Protein AF-A0A327JVC8-F1 (afdb_monomer_lite)

Secondary structure (DSSP, 8-state):
-PPEEEEEEETTEEEEE---HHHHHHSGGG-HHHHHHHHHHHHSPBT-EEEEEEGGGS-SSSTTGGG----GGG--SEEB--SSTTSSEEEEEE-TTS-EEEEE---

Radius of gyration: 16.67 Å; chains: 1; boundin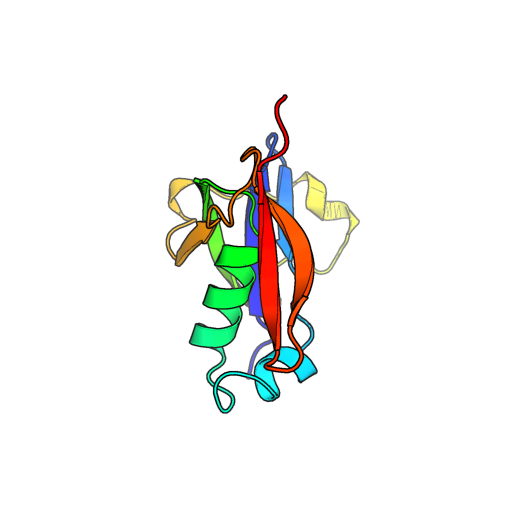g box: 34×31×46 Å

Organism: NCBI:txid29408

Structure (mmCIF, N/CA/C/O backbone):
data_AF-A0A327JVC8-F1
#
_entry.id   AF-A0A327JVC8-F1
#
loop_
_atom_site.group_PDB
_atom_site.id
_atom_site.type_symbol
_atom_site.label_atom_id
_atom_site.label_alt_id
_atom_site.label_comp_id
_atom_site.label_asym_id
_atom_site.label_entity_id
_atom_site.label_seq_id
_atom_site.pdbx_PDB_ins_code
_atom_site.Cartn_x
_atom_site.Cartn_y
_atom_site.Cartn_z
_atom_site.occupancy
_atom_site.B_iso_or_equiv
_atom_site.auth_seq_id
_atom_site.auth_comp_id
_atom_site.auth_asym_id
_atom_site.auth_atom_id
_atom_site.pdbx_PDB_model_num
ATOM 1 N N . MET A 1 1 ? 12.142 -6.344 -15.462 1.00 57.62 1 MET A N 1
ATOM 2 C CA . MET A 1 1 ? 11.177 -6.297 -14.344 1.00 57.62 1 MET A CA 1
ATOM 3 C C . MET A 1 1 ? 10.689 -4.872 -14.234 1.00 57.62 1 MET A C 1
ATOM 5 O O . MET A 1 1 ? 11.526 -3.977 -14.237 1.00 57.62 1 MET A O 1
ATOM 9 N N . THR A 1 2 ? 9.379 -4.669 -14.237 1.00 67.62 2 THR A N 1
ATOM 10 C CA . THR A 1 2 ? 8.758 -3.341 -14.202 1.00 67.62 2 THR A CA 1
ATOM 11 C C . THR A 1 2 ? 8.807 -2.777 -12.781 1.00 67.62 2 THR A C 1
ATOM 13 O O . THR A 1 2 ? 8.707 -3.533 -11.815 1.00 67.62 2 THR A O 1
ATOM 16 N N . GLU A 1 3 ? 9.019 -1.468 -12.636 1.00 89.06 3 GLU A N 1
ATOM 17 C CA . GLU A 1 3 ? 8.946 -0.816 -11.325 1.00 89.06 3 GLU A CA 1
ATOM 18 C C . GLU A 1 3 ? 7.510 -0.851 -10.803 1.00 89.06 3 GLU A C 1
ATOM 20 O O . GLU A 1 3 ? 6.589 -0.499 -11.534 1.00 89.06 3 GLU A O 1
ATOM 25 N N . LYS A 1 4 ? 7.320 -1.243 -9.540 1.00 92.69 4 LYS A N 1
ATOM 26 C CA . LYS A 1 4 ? 6.003 -1.312 -8.899 1.00 92.69 4 LYS A CA 1
ATOM 27 C C . LYS A 1 4 ? 5.762 -0.128 -7.968 1.00 92.69 4 LYS A C 1
ATOM 29 O O . LYS A 1 4 ? 6.700 0.471 -7.430 1.00 92.69 4 LYS A O 1
ATOM 34 N N . ARG A 1 5 ? 4.487 0.204 -7.781 1.00 94.25 5 ARG A N 1
ATOM 35 C CA . ARG A 1 5 ? 3.990 1.280 -6.916 1.00 94.25 5 ARG A CA 1
ATOM 36 C C . ARG A 1 5 ? 2.810 0.770 -6.105 1.00 94.25 5 ARG A C 1
ATOM 38 O O . ARG A 1 5 ? 2.070 -0.078 -6.588 1.00 94.25 5 ARG A O 1
ATOM 45 N N . ILE A 1 6 ? 2.635 1.298 -4.898 1.00 96.69 6 ILE A N 1
ATOM 46 C CA . ILE A 1 6 ? 1.462 1.000 -4.066 1.00 96.69 6 ILE A CA 1
ATOM 47 C C . ILE A 1 6 ? 0.546 2.216 -4.126 1.00 96.69 6 ILE A C 1
ATOM 49 O O . ILE A 1 6 ? 1.004 3.339 -3.909 1.00 96.69 6 ILE A O 1
ATOM 53 N N . VAL A 1 7 ? -0.725 2.000 -4.436 1.00 96.12 7 VAL A N 1
ATOM 54 C CA . VAL A 1 7 ? -1.720 3.058 -4.614 1.00 96.12 7 VAL A CA 1
ATOM 55 C C . VAL A 1 7 ? -2.880 2.848 -3.656 1.00 96.12 7 VAL A C 1
ATOM 57 O O . VAL A 1 7 ? -3.325 1.721 -3.452 1.00 96.12 7 VAL A O 1
ATOM 60 N N . TYR A 1 8 ? -3.352 3.930 -3.051 1.00 96.50 8 TYR A N 1
ATOM 61 C CA . TYR A 1 8 ? -4.512 3.940 -2.159 1.00 96.50 8 TYR A CA 1
ATOM 62 C C . TYR A 1 8 ? -5.209 5.299 -2.234 1.00 96.50 8 TYR A C 1
ATOM 64 O O . TYR A 1 8 ? -4.657 6.255 -2.782 1.00 96.50 8 TYR A O 1
ATOM 72 N N . VAL A 1 9 ? -6.422 5.400 -1.693 1.00 94.88 9 VAL A N 1
ATOM 73 C CA . VAL A 1 9 ? -7.181 6.657 -1.650 1.00 94.88 9 VAL A CA 1
ATOM 74 C C . VAL A 1 9 ? -7.348 7.103 -0.206 1.00 94.88 9 VAL A C 1
ATOM 76 O O . VAL A 1 9 ? -7.782 6.332 0.644 1.00 94.88 9 VAL A O 1
ATOM 79 N N . GLU A 1 10 ? -7.036 8.366 0.063 1.00 93.31 10 GLU A N 1
ATOM 80 C CA . GLU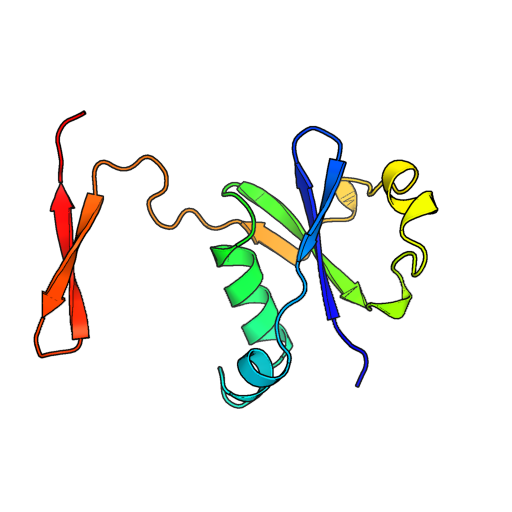 A 1 10 ? -7.186 8.981 1.380 1.00 93.31 10 GLU A CA 1
ATOM 81 C C . GLU A 1 10 ? -7.712 10.409 1.215 1.00 93.31 10 GLU A C 1
ATOM 83 O O . GLU A 1 10 ? -7.180 11.196 0.432 1.00 93.31 10 GLU A O 1
ATOM 88 N N . GLY A 1 11 ? -8.786 10.750 1.935 1.00 90.19 11 GLY A N 1
ATOM 89 C CA . GLY A 1 11 ? -9.388 12.087 1.857 1.00 90.19 11 GLY A CA 1
ATOM 90 C C . GLY A 1 11 ? -9.886 12.468 0.455 1.00 90.19 11 GLY A C 1
ATOM 91 O O . GLY A 1 11 ? -9.948 13.651 0.137 1.00 90.19 11 GLY A O 1
ATOM 92 N N . GLY A 1 12 ? -10.200 11.480 -0.392 1.00 88.19 12 GLY A N 1
ATOM 93 C CA . GLY A 1 12 ? -10.628 11.680 -1.782 1.00 88.19 12 GLY A CA 1
ATOM 94 C C . GLY A 1 12 ? -9.492 11.888 -2.790 1.00 88.19 12 GLY A C 1
ATOM 95 O O . GLY A 1 12 ? -9.769 12.013 -3.978 1.00 88.19 12 GLY A O 1
ATOM 96 N N . ALA A 1 13 ? -8.232 11.892 -2.349 1.00 88.00 13 ALA A N 1
ATOM 97 C CA . ALA A 1 13 ? -7.068 11.999 -3.221 1.00 88.00 13 ALA A CA 1
ATOM 98 C C . ALA A 1 13 ? -6.378 10.642 -3.385 1.00 88.00 13 ALA A C 1
ATOM 100 O O . ALA A 1 13 ? -6.252 9.875 -2.426 1.00 88.00 13 ALA A O 1
ATOM 101 N N . VAL A 1 14 ? -5.875 10.367 -4.589 1.00 91.75 14 VAL A N 1
ATOM 102 C CA . VAL A 1 14 ? -5.044 9.187 -4.822 1.00 91.75 14 VAL A CA 1
ATOM 103 C C . VAL A 1 14 ? -3.635 9.430 -4.281 1.00 91.75 14 VAL A C 1
ATOM 105 O O . VAL A 1 14 ? -2.998 10.454 -4.539 1.00 91.75 14 VAL A O 1
ATOM 108 N N . ARG A 1 15 ? -3.138 8.469 -3.509 1.00 93.06 15 ARG A N 1
ATOM 109 C CA . ARG A 1 15 ? -1.802 8.442 -2.921 1.00 93.06 15 ARG A CA 1
ATOM 110 C C . ARG A 1 15 ? -0.982 7.358 -3.602 1.00 93.06 15 ARG A C 1
ATOM 112 O O . ARG A 1 15 ? -1.492 6.285 -3.905 1.00 93.06 15 ARG A O 1
ATOM 119 N N . VAL A 1 16 ? 0.299 7.641 -3.823 1.00 92.94 16 VAL A N 1
ATOM 120 C CA . VAL A 1 16 ? 1.238 6.710 -4.456 1.00 92.94 16 VAL A CA 1
ATOM 121 C C . VAL A 1 16 ? 2.468 6.583 -3.574 1.00 92.94 16 VAL A C 1
ATOM 123 O O . VAL A 1 16 ? 3.183 7.564 -3.363 1.00 92.94 16 VAL A O 1
ATOM 126 N N . LEU A 1 17 ? 2.737 5.375 -3.091 1.00 94.69 17 LEU A N 1
ATOM 127 C CA . LEU A 1 17 ? 3.998 5.037 -2.447 1.00 94.69 17 LEU A CA 1
ATOM 128 C C . LEU A 1 17 ? 4.975 4.520 -3.502 1.00 94.69 17 LEU A C 1
ATOM 130 O O . LEU A 1 17 ? 4.624 3.735 -4.390 1.00 94.69 17 LEU A O 1
ATOM 134 N N . ILE A 1 18 ? 6.219 4.977 -3.382 1.00 93.62 18 ILE A N 1
ATOM 135 C CA . ILE A 1 18 ? 7.345 4.628 -4.248 1.00 93.62 18 ILE A CA 1
ATOM 136 C C . ILE A 1 18 ? 8.363 3.901 -3.367 1.00 93.62 18 ILE A C 1
ATOM 138 O O . ILE A 1 18 ? 9.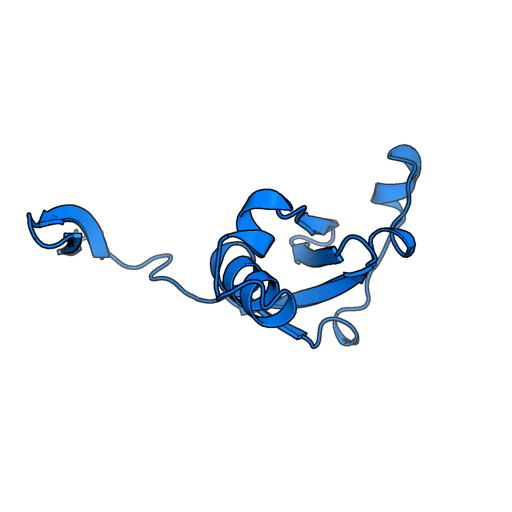201 4.556 -2.746 1.00 93.62 18 ILE A O 1
ATOM 142 N N . PRO A 1 19 ? 8.287 2.567 -3.269 1.00 91.81 19 PRO A N 1
ATOM 143 C CA . PRO A 1 19 ? 9.255 1.821 -2.487 1.00 91.81 19 PRO A CA 1
ATOM 144 C C . PRO A 1 19 ? 10.647 1.897 -3.135 1.00 91.81 19 PRO A C 1
ATOM 146 O O . PRO A 1 19 ? 10.752 1.730 -4.357 1.00 91.81 19 PRO A O 1
ATOM 149 N N . PRO A 1 20 ? 11.713 2.138 -2.354 1.00 90.12 20 PRO A N 1
ATOM 150 C CA . PRO A 1 20 ? 13.079 2.110 -2.862 1.00 90.12 20 PRO A CA 1
ATOM 151 C C . PRO A 1 20 ? 13.450 0.692 -3.302 1.00 90.12 20 PRO A C 1
ATOM 153 O O . PRO A 1 20 ? 13.206 -0.285 -2.587 1.00 90.12 20 PRO A O 1
ATOM 156 N N . ARG A 1 21 ? 14.033 0.570 -4.498 1.00 87.44 21 ARG A N 1
ATOM 157 C CA . ARG A 1 21 ? 14.291 -0.730 -5.127 1.00 87.44 21 ARG A CA 1
ATOM 158 C C . ARG A 1 21 ? 15.299 -1.556 -4.335 1.00 87.44 21 ARG A C 1
ATOM 160 O O . ARG A 1 21 ? 15.109 -2.753 -4.155 1.00 87.44 21 ARG A O 1
ATOM 167 N N . GLU A 1 22 ? 16.330 -0.903 -3.821 1.00 88.88 22 GLU A N 1
ATOM 168 C CA . GLU A 1 22 ? 17.375 -1.518 -3.015 1.00 88.88 22 GLU A CA 1
ATOM 169 C C . GLU A 1 22 ? 16.830 -2.167 -1.739 1.00 88.88 22 GLU A C 1
ATOM 171 O O . GLU A 1 22 ? 17.348 -3.192 -1.305 1.00 88.88 22 GLU A O 1
ATOM 176 N N . PHE A 1 23 ? 15.758 -1.616 -1.161 1.00 87.12 23 PHE A N 1
ATOM 177 C CA . PHE A 1 23 ? 15.120 -2.211 0.006 1.00 87.12 23 PHE A CA 1
ATOM 178 C C . PHE A 1 23 ? 14.383 -3.493 -0.373 1.00 87.12 23 PHE A C 1
ATOM 180 O O . PHE A 1 23 ? 14.578 -4.504 0.290 1.00 87.12 23 PHE A O 1
ATOM 187 N N . ILE A 1 24 ? 13.595 -3.467 -1.457 1.00 89.31 24 ILE A N 1
ATOM 188 C CA . ILE A 1 24 ? 12.875 -4.645 -1.970 1.00 89.31 24 ILE A CA 1
ATOM 189 C C . ILE A 1 24 ? 13.848 -5.802 -2.212 1.00 89.31 24 ILE A C 1
ATOM 191 O O . ILE A 1 24 ? 13.600 -6.916 -1.760 1.00 89.31 24 ILE A O 1
ATOM 195 N N . ASP A 1 25 ? 14.963 -5.531 -2.893 1.00 89.00 25 ASP A N 1
ATOM 196 C CA . ASP A 1 25 ? 15.943 -6.560 -3.244 1.00 89.00 25 ASP A CA 1
ATOM 197 C C . ASP A 1 25 ? 16.690 -7.101 -2.001 1.00 89.00 25 ASP A C 1
ATOM 199 O O . ASP A 1 25 ? 17.153 -8.243 -2.004 1.00 89.00 25 ASP A O 1
ATOM 203 N N . ALA A 1 26 ? 16.803 -6.307 -0.928 1.00 88.12 26 ALA A N 1
ATOM 204 C CA . ALA A 1 26 ? 17.502 -6.682 0.303 1.00 88.12 26 ALA A CA 1
ATOM 205 C C . ALA A 1 26 ? 16.643 -7.481 1.301 1.00 88.12 26 ALA A C 1
ATOM 207 O O . ALA A 1 26 ? 17.192 -8.163 2.171 1.00 88.12 26 ALA A O 1
ATOM 208 N N . VAL A 1 27 ? 15.313 -7.406 1.211 1.00 85.06 27 VAL A N 1
ATOM 209 C CA . VAL A 1 27 ? 14.397 -8.092 2.134 1.00 85.06 27 VAL A CA 1
ATOM 210 C C . VAL A 1 27 ? 13.807 -9.354 1.515 1.00 85.06 27 VAL A C 1
ATOM 212 O O . VAL A 1 27 ? 13.781 -9.524 0.302 1.00 85.06 27 VAL A O 1
ATOM 215 N N . PHE A 1 28 ? 13.334 -10.269 2.365 1.00 85.38 28 PHE A N 1
ATOM 216 C CA . PHE A 1 28 ? 12.604 -11.479 1.955 1.00 85.38 28 PHE A CA 1
ATOM 217 C C . PHE A 1 28 ? 13.270 -12.290 0.825 1.00 85.38 28 PHE A C 1
ATOM 219 O O . PHE A 1 28 ? 12.582 -12.903 0.016 1.00 85.38 28 PHE A O 1
ATOM 226 N N . ALA A 1 29 ? 14.608 -12.304 0.778 1.00 87.62 29 ALA A N 1
ATOM 227 C CA . ALA A 1 29 ? 15.392 -12.964 -0.269 1.00 87.62 29 ALA A CA 1
ATOM 228 C C . ALA A 1 29 ? 15.030 -12.519 -1.706 1.00 87.62 29 ALA A C 1
ATOM 230 O O . ALA A 1 29 ? 15.115 -13.316 -2.640 1.00 87.62 29 ALA A O 1
ATOM 231 N N . GLY A 1 30 ? 14.630 -11.254 -1.879 1.00 82.38 30 GLY A N 1
ATOM 232 C CA . GLY A 1 30 ? 14.255 -10.683 -3.174 1.00 82.38 30 GLY A CA 1
ATOM 233 C C . GLY A 1 30 ? 12.842 -11.046 -3.642 1.00 82.38 30 GLY A C 1
ATOM 234 O O . GLY A 1 30 ? 12.520 -10.829 -4.810 1.00 82.38 30 GLY A O 1
ATOM 235 N N . ASP A 1 31 ? 11.995 -11.596 -2.766 1.00 90.56 31 ASP A N 1
ATOM 236 C CA . ASP A 1 31 ? 10.565 -11.773 -3.034 1.00 90.56 31 ASP A CA 1
ATOM 237 C C . ASP A 1 31 ? 9.869 -10.403 -3.076 1.00 90.56 31 ASP A C 1
ATOM 239 O O . ASP A 1 31 ? 9.504 -9.817 -2.050 1.00 90.56 31 ASP A O 1
ATOM 243 N N . VAL A 1 32 ? 9.729 -9.882 -4.296 1.00 90.38 32 VAL A N 1
ATOM 244 C CA . VAL A 1 32 ? 9.195 -8.546 -4.569 1.00 90.38 32 VAL A CA 1
ATOM 245 C C . VAL A 1 32 ? 7.760 -8.401 -4.069 1.00 90.38 32 VAL A C 1
ATOM 247 O O . VAL A 1 32 ? 7.444 -7.397 -3.432 1.00 90.38 32 VAL A O 1
ATOM 250 N N . ASP A 1 33 ? 6.900 -9.388 -4.315 1.00 92.19 33 ASP A N 1
ATOM 251 C CA . ASP A 1 33 ? 5.480 -9.299 -3.966 1.00 92.19 33 ASP A CA 1
ATOM 252 C C . ASP A 1 33 ? 5.312 -9.278 -2.447 1.00 92.19 33 ASP A C 1
ATOM 254 O O . ASP A 1 33 ? 4.612 -8.424 -1.897 1.00 92.19 33 ASP A O 1
ATOM 258 N N . ARG A 1 34 ? 6.043 -10.147 -1.740 1.00 93.75 34 ARG A N 1
ATOM 259 C CA . ARG A 1 34 ? 6.044 -10.154 -0.276 1.00 93.75 34 ARG A CA 1
ATOM 260 C C . ARG A 1 34 ? 6.595 -8.856 0.313 1.00 93.75 34 ARG A C 1
ATOM 262 O O . ARG A 1 34 ? 6.049 -8.361 1.300 1.00 93.75 34 ARG A O 1
ATOM 269 N N . ALA A 1 35 ? 7.656 -8.302 -0.271 1.00 94.00 35 ALA A N 1
ATOM 270 C CA . ALA A 1 35 ? 8.223 -7.029 0.164 1.00 94.00 35 ALA A CA 1
ATOM 271 C C . A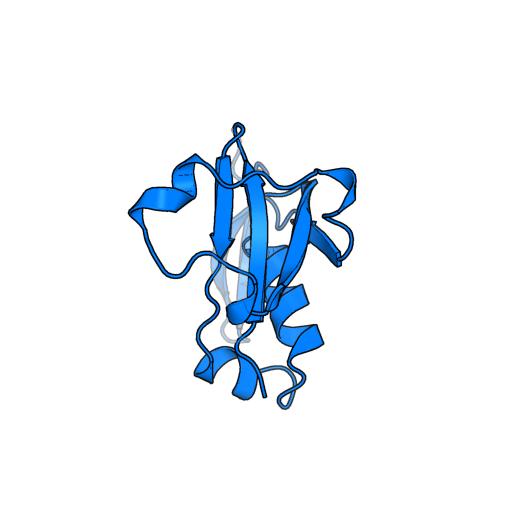LA A 1 35 ? 7.221 -5.878 0.005 1.00 94.00 35 ALA A C 1
ATOM 273 O O . ALA A 1 35 ? 7.019 -5.106 0.942 1.00 94.00 35 ALA A O 1
ATOM 274 N N . LEU A 1 36 ? 6.554 -5.790 -1.148 1.00 95.56 36 LEU A N 1
ATOM 275 C CA . LEU A 1 36 ? 5.560 -4.753 -1.422 1.00 95.56 36 LEU A CA 1
ATOM 276 C C . LEU A 1 36 ? 4.343 -4.873 -0.505 1.00 95.56 36 LEU A C 1
ATOM 278 O O . LEU A 1 36 ? 3.900 -3.858 0.023 1.00 95.56 36 LEU A O 1
ATOM 282 N N . LEU A 1 37 ? 3.849 -6.089 -0.249 1.00 95.56 37 LEU A N 1
ATOM 283 C CA . LEU A 1 37 ? 2.755 -6.318 0.699 1.00 95.56 37 LEU A CA 1
ATOM 284 C C . LEU A 1 37 ? 3.134 -5.909 2.129 1.00 95.56 37 LEU A C 1
ATOM 286 O O . LEU A 1 37 ? 2.331 -5.284 2.817 1.00 95.56 37 LEU A O 1
ATOM 290 N N . ALA A 1 38 ? 4.357 -6.207 2.577 1.00 93.75 38 ALA A N 1
ATOM 291 C CA . ALA A 1 38 ? 4.832 -5.805 3.902 1.00 93.75 38 ALA A CA 1
ATOM 292 C C . ALA A 1 38 ? 4.967 -4.278 4.036 1.00 93.75 38 ALA A C 1
ATOM 294 O O . ALA A 1 38 ? 4.596 -3.709 5.063 1.00 93.75 38 ALA A O 1
ATOM 295 N N . ILE A 1 39 ? 5.469 -3.612 2.993 1.00 95.19 39 ILE A N 1
ATOM 296 C CA . ILE A 1 39 ? 5.547 -2.147 2.940 1.00 95.19 39 ILE A CA 1
ATOM 297 C C . ILE A 1 39 ? 4.143 -1.551 2.936 1.00 95.19 39 ILE A C 1
ATOM 299 O O . ILE A 1 39 ? 3.873 -0.651 3.720 1.00 95.19 39 ILE A O 1
ATOM 303 N N . ALA A 1 40 ? 3.241 -2.069 2.100 1.00 96.56 40 ALA A N 1
ATOM 304 C CA . ALA A 1 40 ? 1.872 -1.583 2.009 1.00 96.56 40 ALA A CA 1
ATOM 305 C C . ALA A 1 40 ? 1.132 -1.736 3.339 1.00 96.56 40 ALA A C 1
ATOM 307 O O . ALA A 1 40 ? 0.529 -0.777 3.802 1.00 96.56 40 ALA A O 1
ATOM 308 N N . ALA A 1 41 ? 1.251 -2.887 4.004 1.00 94.31 41 ALA A N 1
ATOM 309 C CA . ALA A 1 41 ? 0.677 -3.077 5.328 1.00 94.31 41 ALA A CA 1
ATOM 310 C C . ALA A 1 41 ? 1.170 -2.003 6.312 1.00 94.31 41 ALA A C 1
ATOM 312 O O . ALA A 1 41 ? 0.364 -1.442 7.044 1.00 94.31 41 ALA A O 1
ATOM 313 N N . LYS A 1 42 ? 2.470 -1.691 6.319 1.00 92.00 42 LYS A N 1
ATOM 314 C CA . LYS A 1 42 ? 3.076 -0.735 7.258 1.00 92.00 42 LYS A CA 1
ATOM 315 C C . LYS A 1 42 ? 2.795 0.740 6.919 1.00 92.00 42 LYS A C 1
ATOM 317 O O . LYS A 1 42 ? 2.582 1.533 7.832 1.00 92.00 42 LYS A O 1
ATOM 322 N N . ASP A 1 43 ? 2.848 1.117 5.643 1.00 95.25 43 ASP A N 1
ATOM 323 C CA . ASP A 1 43 ? 2.856 2.522 5.200 1.00 95.25 43 ASP A CA 1
ATOM 324 C C . ASP A 1 43 ? 1.505 3.017 4.660 1.00 95.25 43 ASP A C 1
ATOM 326 O O . ASP A 1 43 ? 1.292 4.229 4.578 1.00 95.25 43 ASP A O 1
ATOM 330 N N . VAL A 1 44 ? 0.584 2.121 4.290 1.00 96.12 44 VAL A N 1
ATOM 331 C CA . VAL A 1 44 ? -0.807 2.501 4.002 1.00 96.12 44 VAL A CA 1
ATOM 332 C C . VAL A 1 44 ? -1.529 2.697 5.338 1.00 96.12 44 VAL A C 1
ATOM 334 O O . VAL A 1 44 ? -1.441 1.816 6.196 1.00 96.12 44 VAL A O 1
ATOM 337 N N . PRO A 1 45 ? -2.254 3.816 5.541 1.00 95.38 45 PRO A N 1
ATOM 338 C CA . PRO A 1 45 ? -3.007 4.033 6.769 1.00 95.38 45 PRO A CA 1
ATOM 339 C C . PRO A 1 45 ? -3.935 2.859 7.091 1.00 95.38 45 PRO A C 1
ATOM 341 O O . PRO A 1 45 ? -4.551 2.266 6.200 1.00 95.38 45 PRO A O 1
ATOM 344 N N . ALA A 1 46 ? -4.034 2.536 8.379 1.00 94.88 46 ALA A N 1
ATOM 345 C CA . ALA A 1 46 ? -4.763 1.369 8.849 1.00 94.88 46 ALA A CA 1
ATOM 346 C C . ALA A 1 46 ? -6.207 1.338 8.318 1.00 94.88 46 ALA A C 1
ATOM 348 O O . ALA A 1 46 ? -6.941 2.325 8.393 1.00 94.88 46 ALA A O 1
ATOM 349 N N . GLY A 1 47 ? -6.610 0.187 7.780 1.00 94.06 47 GLY A N 1
ATOM 350 C CA . GLY A 1 47 ? -7.955 -0.043 7.253 1.00 94.06 47 GLY A CA 1
ATOM 351 C C . GLY A 1 47 ? -8.228 0.534 5.861 1.00 94.06 47 GLY A C 1
ATOM 352 O O . GLY A 1 47 ? -9.292 0.250 5.310 1.00 94.06 47 GLY A O 1
ATOM 353 N N . LEU A 1 48 ? -7.303 1.289 5.258 1.00 96.25 48 LEU A N 1
ATOM 354 C CA . LEU A 1 48 ? -7.461 1.724 3.871 1.00 96.25 48 LEU A CA 1
ATOM 355 C C . LEU A 1 48 ? -7.048 0.607 2.903 1.00 96.25 48 LEU A C 1
ATOM 357 O O . LEU A 1 48 ? -5.968 0.032 3.070 1.00 96.25 48 LEU A O 1
ATOM 361 N N . PRO A 1 49 ? -7.874 0.295 1.889 1.00 97.75 49 PRO A N 1
ATOM 362 C CA . PRO A 1 49 ? -7.516 -0.670 0.862 1.00 97.75 49 PRO A CA 1
ATOM 363 C C . PRO A 1 49 ? -6.440 -0.105 -0.069 1.00 97.75 49 PRO A C 1
ATOM 365 O O . PRO A 1 49 ? -6.374 1.106 -0.304 1.00 97.75 49 PRO A O 1
ATOM 368 N N . PHE A 1 50 ? -5.609 -0.982 -0.627 1.00 98.06 50 PHE A N 1
ATOM 369 C CA . PHE A 1 50 ? -4.571 -0.600 -1.582 1.00 98.06 50 PHE A CA 1
ATOM 370 C C . PHE A 1 50 ? -4.483 -1.562 -2.769 1.00 98.06 50 PHE A C 1
ATOM 372 O O . PHE A 1 50 ? -4.999 -2.681 -2.745 1.00 98.06 50 PHE A O 1
ATOM 379 N N . ARG A 1 51 ? -3.772 -1.118 -3.808 1.00 97.25 51 ARG A N 1
ATOM 380 C CA . ARG A 1 51 ? -3.370 -1.931 -4.959 1.00 97.25 51 ARG A CA 1
ATOM 381 C C . ARG A 1 51 ? -1.888 -1.751 -5.263 1.00 97.25 51 ARG A C 1
ATOM 383 O O . ARG A 1 51 ? -1.343 -0.665 -5.077 1.00 97.25 51 ARG A O 1
ATOM 390 N N . ILE A 1 52 ? -1.242 -2.792 -5.762 1.00 96.62 52 ILE A N 1
ATOM 391 C CA . ILE A 1 52 ? 0.099 -2.761 -6.332 1.00 96.62 52 ILE A CA 1
ATOM 392 C C . ILE A 1 52 ? -0.041 -2.685 -7.855 1.00 96.62 52 ILE A C 1
ATOM 394 O O . ILE A 1 52 ? -0.627 -3.557 -8.492 1.00 96.62 52 ILE A O 1
ATOM 398 N N . VAL A 1 53 ? 0.510 -1.635 -8.458 1.00 94.19 53 VAL A N 1
ATOM 399 C CA . VAL A 1 53 ? 0.419 -1.376 -9.904 1.00 94.19 53 VAL A CA 1
ATOM 400 C C . VAL A 1 53 ? 1.800 -1.221 -10.522 1.00 94.19 53 VAL A C 1
ATOM 402 O O . VAL A 1 53 ? 2.784 -0.953 -9.822 1.00 94.19 53 VAL A O 1
ATOM 405 N N . ASP A 1 54 ? 1.892 -1.391 -11.839 1.00 92.75 54 ASP A N 1
ATOM 406 C CA . ASP A 1 54 ? 3.103 -1.024 -12.560 1.00 92.75 54 ASP A CA 1
ATOM 407 C C . ASP A 1 54 ? 3.243 0.499 -12.617 1.00 92.75 54 ASP A C 1
ATOM 409 O O . ASP A 1 54 ? 2.284 1.237 -12.819 1.00 92.75 54 ASP A O 1
ATOM 413 N N . ALA A 1 55 ? 4.467 1.000 -12.466 1.00 90.94 55 ALA A N 1
ATOM 414 C CA . ALA A 1 55 ? 4.760 2.428 -12.562 1.00 90.94 55 ALA A CA 1
ATOM 415 C C . ALA A 1 55 ? 4.415 2.998 -13.946 1.00 90.94 55 ALA A C 1
ATOM 417 O O . ALA A 1 55 ? 4.172 4.194 -14.063 1.00 90.94 55 ALA A O 1
ATOM 418 N N . ALA A 1 56 ? 4.396 2.145 -14.974 1.00 90.81 56 ALA A N 1
ATOM 419 C CA . ALA A 1 56 ? 3.985 2.500 -16.327 1.00 90.81 56 ALA A CA 1
ATOM 420 C C . ALA A 1 56 ? 2.475 2.770 -16.447 1.00 90.81 56 ALA A C 1
ATOM 422 O O . ALA A 1 56 ? 2.070 3.469 -17.372 1.00 90.81 56 ALA A O 1
ATOM 423 N N . ASP A 1 57 ? 1.667 2.262 -15.512 1.00 88.75 57 ASP A N 1
ATOM 424 C CA . ASP A 1 57 ? 0.220 2.498 -15.473 1.00 88.75 57 ASP A CA 1
ATOM 425 C C . ASP A 1 57 ? -0.121 3.842 -14.809 1.00 88.75 57 ASP A C 1
ATOM 427 O O . ASP A 1 57 ? -1.272 4.279 -14.827 1.00 88.75 57 ASP A O 1
ATOM 431 N N . LEU A 1 58 ? 0.871 4.510 -14.208 1.00 86.94 58 LEU A N 1
ATOM 432 C CA . LEU A 1 58 ? 0.695 5.798 -13.553 1.00 86.94 58 LEU A CA 1
ATOM 433 C C . LEU A 1 58 ? 1.026 6.968 -14.489 1.00 86.94 58 LEU A C 1
ATOM 435 O O . LEU A 1 58 ? 1.964 6.879 -15.286 1.00 86.94 58 LEU A O 1
ATOM 439 N N . PRO A 1 59 ? 0.346 8.120 -14.331 1.00 83.50 59 PRO A N 1
ATOM 440 C CA . PRO A 1 59 ? 0.710 9.341 -15.036 1.00 83.50 59 PRO A CA 1
ATOM 441 C C . PRO A 1 59 ? 2.162 9.747 -14.749 1.00 83.50 59 PRO A C 1
ATOM 443 O O . PRO A 1 59 ? 2.571 9.935 -13.596 1.00 83.50 59 PRO A O 1
ATOM 446 N N . VAL A 1 60 ? 2.946 9.898 -15.818 1.00 77.94 60 VAL A N 1
ATOM 447 C CA . VAL A 1 60 ? 4.350 10.331 -15.739 1.00 77.94 60 VAL A CA 1
ATOM 448 C C . VAL A 1 60 ? 4.435 11.832 -15.439 1.00 77.94 60 VAL A C 1
ATOM 450 O O . VAL A 1 60 ? 5.304 12.261 -14.675 1.00 77.94 60 VAL A O 1
ATOM 453 N N . ASP A 1 61 ? 3.510 12.622 -15.993 1.00 78.19 61 ASP A N 1
ATOM 454 C CA . ASP A 1 61 ? 3.401 14.056 -15.729 1.00 78.19 61 ASP A CA 1
ATOM 455 C C . ASP A 1 61 ? 2.748 14.314 -14.360 1.00 78.19 61 ASP A C 1
ATOM 457 O O . ASP A 1 61 ? 1.806 13.640 -13.936 1.00 78.19 61 ASP A O 1
ATOM 461 N N . ARG A 1 62 ? 3.275 15.299 -13.632 1.00 70.19 62 ARG A N 1
ATOM 462 C CA . ARG A 1 62 ? 2.743 15.719 -12.334 1.00 70.19 62 ARG A CA 1
ATOM 463 C C . ARG A 1 62 ? 1.510 16.618 -12.468 1.00 70.19 62 ARG A C 1
ATOM 465 O O . ARG A 1 62 ? 0.774 16.704 -11.491 1.00 70.19 62 ARG A O 1
ATOM 472 N N . GLY A 1 63 ? 1.283 17.244 -13.628 1.00 76.56 63 GLY A N 1
ATOM 473 C CA . GLY A 1 63 ? 0.137 18.127 -13.883 1.00 76.56 63 GLY A CA 1
ATOM 47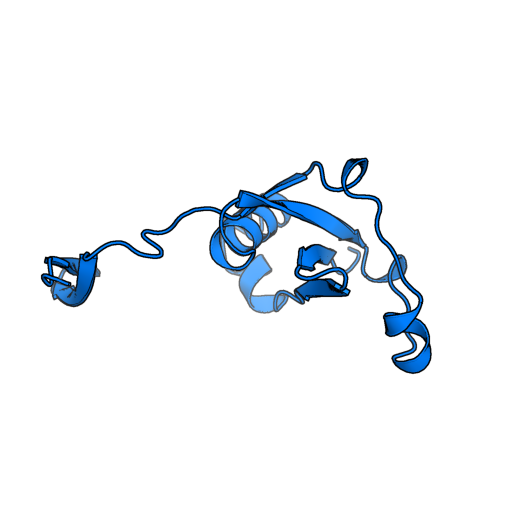4 C C . GLY A 1 63 ? -1.217 17.411 -13.930 1.00 76.56 63 GLY A C 1
ATOM 475 O O . GLY A 1 63 ? -2.226 17.995 -13.552 1.00 76.56 63 GLY A O 1
ATOM 476 N N . ASP A 1 64 ? -1.226 16.127 -14.290 1.00 68.75 64 ASP A N 1
ATOM 477 C CA . ASP A 1 64 ? -2.457 15.339 -14.454 1.00 68.75 64 ASP A CA 1
ATOM 478 C C . ASP A 1 64 ? -2.823 14.511 -13.208 1.00 68.75 64 ASP A C 1
ATOM 480 O O . ASP A 1 64 ? -3.820 13.790 -13.195 1.00 68.75 64 ASP A O 1
ATOM 484 N N . ARG A 1 65 ? -2.030 14.596 -12.129 1.00 66.12 65 ARG A N 1
ATOM 485 C CA . ARG A 1 65 ? -2.222 13.770 -10.921 1.00 66.12 65 ARG A CA 1
ATOM 486 C C . ARG A 1 65 ? -3.489 14.103 -10.145 1.00 66.12 65 ARG A C 1
ATOM 488 O O . ARG A 1 65 ? -4.030 13.219 -9.493 1.00 66.12 65 ARG A O 1
ATOM 495 N N . GLU A 1 66 ? -3.963 15.345 -10.222 1.00 70.38 66 GLU A N 1
ATOM 496 C CA . GLU A 1 66 ? -5.227 15.750 -9.591 1.00 70.38 66 GLU A CA 1
ATOM 497 C C . GLU A 1 66 ? -6.460 15.245 -10.358 1.00 70.38 66 GLU A C 1
ATOM 499 O O . GLU A 1 66 ? -7.558 15.230 -9.810 1.00 70.38 66 GLU A O 1
ATOM 504 N N . LEU A 1 67 ? -6.285 14.802 -11.609 1.00 69.75 67 LEU A N 1
ATOM 505 C CA . LEU A 1 67 ? -7.361 14.267 -12.448 1.00 69.75 67 LEU A CA 1
ATOM 506 C C . LEU A 1 67 ? -7.484 12.744 -12.354 1.00 69.75 67 LEU A C 1
ATOM 508 O O . LEU A 1 67 ? -8.456 12.175 -12.854 1.00 69.75 67 LEU A O 1
ATOM 512 N N . TRP A 1 68 ? -6.508 12.071 -11.742 1.00 79.81 68 TRP A N 1
ATOM 513 C CA . TRP A 1 68 ? -6.524 10.623 -11.633 1.00 79.81 68 TRP A CA 1
ATOM 514 C C . TRP A 1 68 ? -7.416 10.178 -10.479 1.00 79.81 68 TRP A C 1
ATOM 516 O O . TRP A 1 68 ? -7.203 10.539 -9.322 1.00 79.81 68 TRP A O 1
ATOM 526 N N . THR A 1 69 ? -8.408 9.361 -10.810 1.00 82.88 69 THR A N 1
ATOM 527 C CA . THR A 1 69 ? -9.265 8.683 -9.847 1.00 82.88 69 THR A CA 1
ATOM 528 C C . THR A 1 69 ? -9.002 7.186 -9.902 1.00 82.88 69 THR A C 1
ATOM 530 O O . THR A 1 69 ? -8.687 6.620 -10.949 1.00 82.88 69 THR A O 1
ATOM 533 N N . VAL A 1 70 ? -9.129 6.544 -8.747 1.00 87.19 70 VAL A N 1
ATOM 534 C CA . VAL A 1 70 ? -9.105 5.089 -8.618 1.00 87.19 70 VAL A CA 1
ATOM 535 C C . VAL A 1 70 ? -10.429 4.678 -8.004 1.00 87.19 70 VAL A C 1
ATOM 537 O O . VAL A 1 70 ? -10.854 5.276 -7.011 1.00 87.19 70 VAL A O 1
ATOM 540 N N . ASP A 1 71 ? -11.089 3.686 -8.598 1.00 89.00 71 ASP A N 1
ATOM 541 C CA . ASP A 1 71 ? -12.260 3.085 -7.975 1.00 89.00 71 ASP A CA 1
ATOM 542 C C . ASP A 1 71 ? -11.807 2.300 -6.739 1.00 89.00 71 ASP A C 1
ATOM 544 O O . ASP A 1 71 ? -10.877 1.494 -6.795 1.00 89.00 71 ASP A O 1
ATOM 548 N N . ALA A 1 72 ? -12.462 2.528 -5.604 1.00 86.44 72 ALA A N 1
ATOM 549 C CA . ALA A 1 72 ? -12.173 1.786 -4.385 1.00 86.44 72 ALA A CA 1
ATOM 550 C C . ALA A 1 72 ? -12.395 0.274 -4.568 1.00 86.44 72 ALA A C 1
ATOM 552 O O . ALA A 1 72 ? -11.724 -0.517 -3.909 1.00 86.44 72 ALA A O 1
ATOM 553 N N . ALA A 1 73 ? -13.287 -0.133 -5.480 1.00 92.00 73 ALA A N 1
ATOM 554 C CA . ALA A 1 73 ? -13.515 -1.534 -5.823 1.00 92.00 73 ALA A CA 1
ATOM 555 C C . ALA A 1 73 ? -12.296 -2.206 -6.482 1.00 92.00 73 ALA A C 1
ATOM 557 O O . ALA A 1 73 ? -12.167 -3.427 -6.411 1.00 92.00 73 ALA A O 1
ATOM 558 N N . ASP A 1 74 ? -11.394 -1.425 -7.081 1.00 93.94 74 ASP A N 1
ATOM 559 C CA . ASP A 1 74 ? -10.179 -1.927 -7.722 1.00 93.94 74 ASP A CA 1
ATOM 560 C C . ASP A 1 74 ? -9.005 -2.093 -6.741 1.00 93.94 74 ASP A C 1
ATOM 562 O O . ASP A 1 74 ? -7.980 -2.672 -7.111 1.00 93.94 74 ASP A O 1
ATOM 566 N N . LEU A 1 75 ? -9.124 -1.598 -5.503 1.00 96.00 75 LEU A N 1
ATOM 567 C CA . LEU A 1 75 ? -8.091 -1.660 -4.463 1.00 96.00 75 LEU A CA 1
ATOM 568 C C . LEU A 1 75 ? -8.174 -2.982 -3.680 1.00 96.00 75 LEU A C 1
ATOM 570 O O . LEU A 1 75 ? -8.677 -3.030 -2.560 1.00 96.00 75 LEU A O 1
ATOM 574 N N . THR A 1 76 ? -7.720 -4.077 -4.292 1.00 97.31 76 THR A N 1
ATOM 575 C CA . THR A 1 76 ? -7.995 -5.444 -3.807 1.00 97.31 76 THR A CA 1
ATOM 576 C C . THR A 1 76 ? -6.800 -6.197 -3.224 1.00 97.31 76 THR A C 1
ATOM 578 O O . THR A 1 76 ? -6.976 -7.318 -2.749 1.00 97.31 76 THR A O 1
ATOM 581 N N . ASP A 1 77 ? -5.593 -5.632 -3.258 1.00 97.19 77 ASP A N 1
ATOM 582 C CA . ASP A 1 77 ? -4.369 -6.385 -2.926 1.00 97.19 77 ASP A CA 1
ATOM 583 C C . ASP A 1 77 ? -4.098 -6.459 -1.418 1.00 97.19 77 ASP A C 1
ATOM 585 O O . ASP A 1 77 ? -3.261 -7.239 -0.961 1.00 97.19 77 ASP A O 1
ATOM 589 N N . GLY A 1 78 ? -4.830 -5.674 -0.630 1.00 96.88 78 GLY A N 1
ATOM 590 C CA . GLY A 1 78 ? -4.802 -5.728 0.821 1.00 96.88 78 GLY A CA 1
ATOM 591 C C . GLY A 1 78 ? -5.360 -4.467 1.463 1.00 96.88 78 GLY A C 1
ATOM 592 O O . GLY A 1 78 ? -5.918 -3.594 0.799 1.00 96.88 78 GLY A O 1
ATOM 593 N N . VAL A 1 79 ? -5.187 -4.385 2.780 1.00 96.69 79 VAL A N 1
ATOM 594 C CA . VAL A 1 79 ? -5.519 -3.212 3.596 1.00 96.69 79 VAL A CA 1
ATOM 595 C C . VAL A 1 79 ? -4.315 -2.813 4.443 1.00 96.69 79 VAL A C 1
ATOM 597 O O . VAL A 1 79 ? -3.530 -3.676 4.844 1.00 96.69 79 VAL A O 1
ATOM 600 N N . GLY A 1 80 ? -4.172 -1.517 4.722 1.00 96.12 80 GLY A N 1
ATOM 601 C CA . GLY A 1 80 ? -3.186 -1.018 5.678 1.00 96.12 80 GLY A CA 1
ATOM 602 C C . GLY A 1 80 ? -3.363 -1.685 7.043 1.00 96.12 80 GLY A C 1
ATOM 603 O O . GLY A 1 80 ? -4.484 -1.812 7.548 1.00 96.12 80 GLY A O 1
ATOM 604 N N . GLY A 1 81 ? -2.261 -2.144 7.624 1.00 91.50 81 GLY A N 1
ATOM 605 C CA . GLY A 1 81 ? -2.230 -2.822 8.910 1.00 91.50 81 GLY A CA 1
ATOM 606 C C . GLY A 1 81 ? -2.260 -1.833 10.070 1.00 91.50 81 GLY A C 1
ATOM 607 O O . GLY A 1 81 ? -1.671 -0.756 10.014 1.00 91.50 81 GLY A O 1
ATOM 608 N N . ASP A 1 82 ? -2.924 -2.220 11.155 1.00 85.88 82 ASP A N 1
ATOM 609 C CA . ASP A 1 82 ? -2.844 -1.491 12.415 1.00 85.88 82 ASP A CA 1
ATOM 610 C C . ASP A 1 82 ? -1.640 -1.996 13.227 1.00 85.88 82 ASP A C 1
ATOM 612 O O . ASP A 1 82 ? -1.678 -3.068 13.831 1.00 85.88 82 ASP A O 1
ATOM 616 N N . TYR A 1 83 ? -0.550 -1.226 13.223 1.00 79.50 83 TYR A N 1
ATOM 617 C CA . TYR A 1 83 ? 0.671 -1.502 13.992 1.00 79.50 83 TYR A CA 1
ATOM 618 C C . TYR A 1 83 ? 0.648 -0.843 15.383 1.00 79.50 83 TYR A C 1
ATOM 620 O O . TYR A 1 83 ? 1.682 -0.415 15.897 1.00 79.50 83 TYR A O 1
ATOM 628 N N . GLY A 1 84 ? -0.535 -0.753 15.998 1.00 72.31 84 GLY A N 1
ATOM 629 C CA . GLY A 1 84 ? -0.741 -0.104 17.293 1.00 72.31 84 GLY A CA 1
ATOM 630 C C . GLY A 1 84 ? -1.037 1.392 17.176 1.00 72.31 84 GLY A C 1
ATOM 631 O O . GLY A 1 84 ? -0.804 2.143 18.129 1.00 72.31 84 GLY A O 1
ATOM 632 N N . ALA A 1 85 ? -1.546 1.833 16.025 1.00 68.62 85 ALA A N 1
ATOM 633 C CA . ALA A 1 85 ? -1.929 3.216 15.797 1.00 68.62 85 ALA A CA 1
ATOM 634 C C . ALA A 1 85 ? -3.080 3.599 16.742 1.00 68.62 85 ALA A C 1
ATOM 636 O O . ALA A 1 85 ? -4.116 2.945 16.794 1.00 68.62 85 ALA A O 1
ATOM 637 N N . GLY A 1 86 ? -2.891 4.659 17.531 1.00 66.25 86 GLY A N 1
ATOM 638 C CA . GLY A 1 86 ? -3.881 5.092 18.524 1.00 66.25 86 GLY A CA 1
ATOM 639 C C . GLY A 1 86 ? -3.906 4.264 19.813 1.00 66.25 86 GLY A C 1
ATOM 640 O O . GLY A 1 86 ? -4.740 4.518 20.680 1.00 66.25 86 GLY A O 1
ATOM 641 N N . THR A 1 87 ? -2.993 3.303 19.979 1.00 72.75 87 THR A N 1
ATOM 642 C CA . THR A 1 87 ? -2.813 2.623 21.265 1.00 72.75 87 THR A CA 1
ATOM 643 C C . THR A 1 87 ? -1.960 3.470 22.208 1.00 72.75 87 THR A C 1
ATOM 645 O O . THR A 1 87 ? -1.102 4.241 21.782 1.00 72.75 87 THR A O 1
ATOM 648 N N . SER A 1 88 ? -2.139 3.275 23.513 1.00 79.19 88 SER A N 1
ATOM 649 C CA . SER A 1 88 ? -1.249 3.810 24.549 1.00 79.19 88 SER A CA 1
ATOM 650 C C . SER A 1 88 ? 0.143 3.166 24.539 1.00 79.19 88 SER A C 1
ATOM 652 O O . SER A 1 88 ? 0.969 3.496 25.383 1.00 79.19 88 SER A O 1
ATOM 654 N N . ARG A 1 89 ? 0.422 2.219 23.635 1.00 79.56 89 ARG A N 1
ATOM 655 C CA . ARG A 1 89 ? 1.665 1.447 23.611 1.00 79.56 89 ARG A CA 1
ATOM 656 C C . ARG A 1 89 ? 2.719 2.185 22.793 1.00 79.56 89 ARG A C 1
ATOM 658 O O . ARG A 1 89 ? 2.612 2.284 21.576 1.00 79.56 89 ARG A O 1
ATOM 665 N N . VAL A 1 90 ? 3.766 2.658 23.457 1.00 81.62 90 VAL A N 1
ATOM 666 C CA . VAL A 1 90 ? 4.894 3.360 22.831 1.00 81.62 90 VAL A CA 1
ATOM 667 C C . VAL A 1 90 ? 6.159 2.519 22.963 1.00 81.62 90 VAL A C 1
ATOM 669 O O . VAL A 1 90 ? 6.434 1.971 24.032 1.00 81.62 90 VAL A O 1
ATOM 672 N N . VAL A 1 91 ? 6.946 2.424 21.887 1.00 83.88 91 VAL A N 1
ATOM 673 C CA . VAL A 1 91 ? 8.303 1.860 21.948 1.00 83.88 91 VAL A CA 1
ATOM 674 C C . VAL A 1 91 ? 9.208 2.881 22.637 1.00 83.88 91 VAL A C 1
ATOM 676 O O . VAL A 1 91 ? 9.483 3.942 22.082 1.00 83.88 91 VAL A O 1
ATOM 679 N N . ILE A 1 92 ? 9.661 2.569 23.850 1.00 88.56 92 ILE A N 1
ATOM 680 C CA . ILE A 1 92 ? 10.506 3.453 24.675 1.00 88.56 92 ILE A CA 1
ATOM 681 C C . ILE A 1 92 ? 11.989 3.073 24.646 1.00 88.56 92 ILE A C 1
ATOM 683 O O . ILE A 1 92 ? 12.827 3.763 25.223 1.00 88.56 92 ILE A O 1
ATOM 687 N N . GLY A 1 93 ? 12.330 1.974 23.982 1.00 89.19 93 GLY A N 1
ATOM 688 C CA . GLY A 1 93 ? 13.700 1.500 23.873 1.00 89.19 93 GLY A CA 1
ATOM 689 C C . GLY A 1 93 ? 13.780 0.145 23.188 1.00 89.19 93 GLY A C 1
ATOM 690 O O . GLY A 1 93 ? 12.770 -0.413 22.763 1.00 89.19 93 GLY A O 1
ATOM 691 N N . TRP A 1 94 ? 14.996 -0.380 23.110 1.00 90.56 94 TRP A N 1
ATOM 692 C CA . TRP A 1 94 ? 15.299 -1.700 22.569 1.00 90.56 94 TRP A CA 1
ATOM 693 C C . TRP A 1 94 ? 16.169 -2.441 23.581 1.00 90.56 94 TRP A C 1
ATOM 695 O O . TRP A 1 94 ? 17.049 -1.834 24.196 1.00 90.56 94 TRP A O 1
ATOM 705 N N . THR A 1 95 ? 15.916 -3.730 23.787 1.00 91.94 95 THR A N 1
ATOM 706 C CA . THR A 1 95 ? 16.787 -4.581 24.606 1.00 91.94 95 THR A CA 1
ATOM 707 C C . THR A 1 95 ? 18.098 -4.861 23.868 1.00 91.94 95 THR A C 1
ATOM 709 O O . THR A 1 95 ? 18.187 -4.691 22.651 1.00 91.94 95 THR A O 1
ATOM 712 N N . GLU A 1 96 ? 19.119 -5.353 24.575 1.00 88.00 96 GLU A N 1
ATOM 713 C CA . GLU A 1 96 ? 20.371 -5.803 23.938 1.00 88.00 96 GLU A CA 1
ATOM 714 C C . GLU A 1 96 ? 20.151 -6.9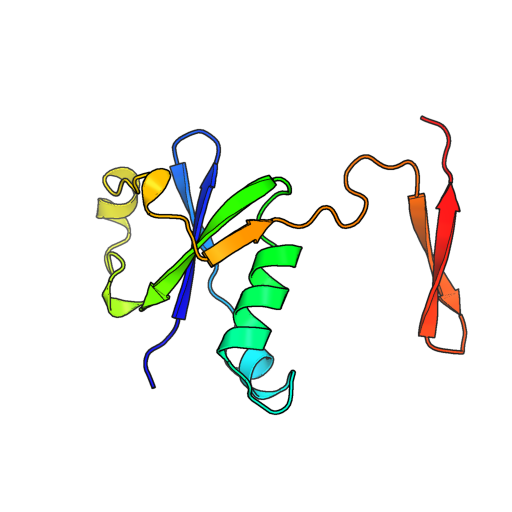45 22.928 1.00 88.00 96 GLU A C 1
ATOM 716 O O . GLU A 1 96 ? 20.955 -7.130 22.018 1.00 88.00 96 GLU A O 1
ATOM 721 N N . ALA A 1 97 ? 19.041 -7.680 23.050 1.00 85.69 97 ALA A N 1
ATOM 722 C CA . ALA A 1 97 ? 18.638 -8.726 22.115 1.00 85.69 97 ALA A CA 1
ATOM 723 C C . ALA A 1 97 ? 17.908 -8.192 20.863 1.00 85.69 97 ALA A C 1
ATOM 725 O O . ALA A 1 97 ? 17.561 -8.977 19.983 1.00 85.69 97 ALA A O 1
ATOM 726 N N . GLY A 1 98 ? 17.672 -6.877 20.762 1.00 81.50 98 GLY A N 1
ATOM 727 C CA . GLY A 1 98 ? 16.971 -6.253 19.634 1.00 81.50 98 GLY A CA 1
ATOM 728 C C . GLY A 1 98 ? 15.445 -6.311 19.728 1.00 81.50 98 GLY A C 1
ATOM 729 O O . GLY A 1 98 ? 14.760 -6.047 18.741 1.00 81.50 98 GLY A O 1
ATOM 730 N N . GLU A 1 99 ? 14.895 -6.635 20.898 1.00 82.50 99 GLU A N 1
ATOM 731 C CA . GLU A 1 99 ? 13.447 -6.650 21.115 1.00 82.50 99 GLU A CA 1
ATOM 732 C C . GLU A 1 99 ? 12.952 -5.256 21.537 1.00 82.50 99 GLU A C 1
ATOM 734 O O . GLU A 1 99 ? 13.605 -4.597 22.354 1.00 82.50 99 GLU A O 1
ATOM 739 N N . PRO A 1 100 ? 11.809 -4.775 21.016 1.00 85.69 100 PRO A N 1
ATOM 740 C CA . PRO A 1 100 ? 11.271 -3.476 21.399 1.00 85.69 100 PRO A CA 1
ATOM 741 C C . PRO A 1 100 ? 10.734 -3.504 22.836 1.00 85.69 100 PRO A C 1
ATOM 743 O O . PRO A 1 100 ? 9.947 -4.373 23.211 1.00 85.69 100 PRO A O 1
ATOM 746 N N . VAL A 1 101 ? 11.104 -2.504 23.634 1.00 88.31 101 VAL A N 1
ATOM 747 C CA . VAL A 1 101 ? 10.534 -2.267 24.966 1.00 88.31 101 VAL A CA 1
ATOM 748 C C . VAL A 1 101 ? 9.293 -1.395 24.807 1.00 88.31 101 VAL A C 1
ATOM 750 O O . VAL A 1 101 ? 9.389 -0.237 24.402 1.00 88.31 101 VAL A O 1
ATOM 753 N N . ILE A 1 102 ? 8.127 -1.954 25.125 1.00 88.56 102 ILE A N 1
ATOM 754 C CA . ILE A 1 102 ? 6.823 -1.297 24.978 1.00 88.56 102 ILE A CA 1
ATOM 755 C C . ILE A 1 102 ? 6.338 -0.797 26.346 1.00 88.56 102 ILE A C 1
ATOM 757 O O . ILE A 1 102 ? 6.254 -1.583 27.289 1.00 88.56 102 ILE A O 1
ATOM 761 N N . GLN A 1 103 ? 5.954 0.477 26.441 1.00 86.50 103 GLN A N 1
ATOM 762 C CA . GLN A 1 103 ? 5.303 1.062 27.618 1.00 86.50 103 GLN A CA 1
ATOM 763 C C . GLN A 1 103 ? 3.870 1.489 27.291 1.00 86.50 103 GLN A C 1
ATOM 765 O O . GLN A 1 103 ? 3.637 2.100 26.253 1.00 86.50 103 GLN A O 1
ATOM 770 N N . GLU A 1 104 ? 2.925 1.221 28.198 1.00 85.44 104 GLU A N 1
ATOM 771 C CA . GLU A 1 104 ? 1.602 1.855 28.169 1.00 85.44 104 GLU A CA 1
ATOM 772 C C . GLU A 1 104 ? 1.656 3.246 28.819 1.00 85.44 104 GLU A C 1
ATOM 774 O O . GLU A 1 104 ? 2.031 3.386 29.985 1.00 85.44 104 GLU A O 1
ATOM 779 N N . VAL A 1 105 ? 1.274 4.277 28.069 1.00 76.44 105 VAL A N 1
ATOM 780 C CA . VAL A 1 105 ? 1.095 5.655 28.542 1.00 76.44 105 VAL A CA 1
ATOM 781 C C . VAL A 1 105 ? -0.393 5.986 28.602 1.00 76.44 105 VAL A C 1
ATOM 783 O O . VAL A 1 105 ? -1.098 5.894 27.603 1.00 76.44 105 VAL A O 1
ATOM 786 N N . ALA A 1 106 ? -0.886 6.339 29.790 1.00 68.94 106 ALA A N 1
ATOM 787 C CA . ALA A 1 106 ? -2.269 6.776 29.963 1.00 68.94 106 ALA A CA 1
ATOM 788 C C . ALA A 1 106 ? -2.533 8.059 29.152 1.00 68.94 106 ALA A C 1
ATOM 790 O O . ALA A 1 106 ? -1.684 8.953 29.138 1.00 68.94 106 ALA A O 1
ATOM 791 N N . THR A 1 107 ? -3.684 8.102 28.476 1.00 62.22 107 THR A N 1
ATOM 792 C CA . THR A 1 107 ? -4.147 9.219 27.637 1.00 62.22 107 THR A CA 1
ATOM 793 C C . THR A 1 107 ? -4.424 10.487 28.432 1.00 62.22 107 THR A C 1
ATOM 795 O O . THR A 1 107 ? -4.939 10.372 29.569 1.00 62.22 107 THR A O 1
#

Sequence (107 aa):
MTEKRIVYVEGGAVRVLIPPREFIDAVFAGDVDRALLAIAAKDVPAGLPFRIVDAADLPVDRGDRELWTVDAADLTDGVGGDYGAGTSRVVIGWTEAGEPVIQEVAT

Foldseek 3Di:
DFQKWKWFDDPNAIDIDRDDPVQCCVPPVNPNLVSVVVCCQAPAPAFTFMDMDGPVVDDPDPVCRRVDDDDSVVRPSDGHHCPQVPFQWDQPDADPVRHTDIDRDDD

pLDDT: mean 87.36, std 9.02, range [57.62, 98.06]